Protein AF-A0A3D5YHX8-F1 (afdb_monomer_lite)

Sequence (122 aa):
MLRTLPPIIKIYEALGAIADQRIELTQGLFVEAKVYSSSREKYYTVTYDQGNNAIMLNDNGSYWKGYLGYPGIAVLLLTGMLPLQKGYSEILKDIPRKEINTKNNNDFEKTQQQIDTMIIEK

Secondary structure (DSSP, 8-state):
-PPBPPPHHHHHHHHHHHHTT-EEEEESSSEEEEEE-TTSS-EEEEEEETTTTEEEE--HIIIIISB--HHHHHHHHHTTSS---HHHHHHTTT--HHHHHHHTTT-HHHHHHHHHHHHH--

pLDDT: mean 94.35, std 5.82, range [54.38, 98.62]

Structure (mmCIF, N/CA/C/O backbone):
data_AF-A0A3D5YHX8-F1
#
_entry.id   AF-A0A3D5YHX8-F1
#
loop_
_atom_site.group_PDB
_atom_site.id
_atom_site.type_symbol
_atom_site.label_atom_id
_atom_site.label_alt_id
_atom_site.label_comp_id
_atom_site.label_asym_id
_atom_site.label_entity_id
_atom_site.label_seq_id
_atom_site.pdbx_PDB_i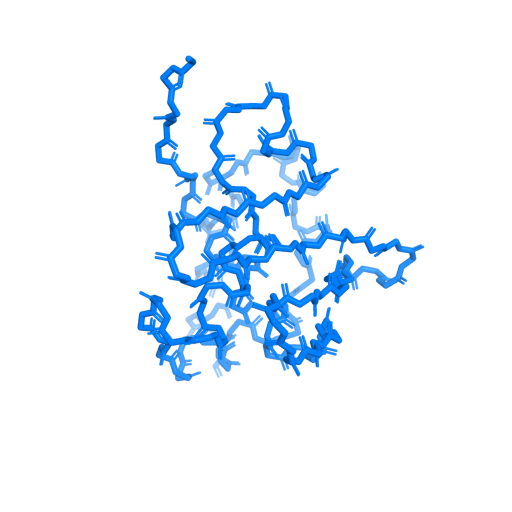ns_code
_atom_site.Cartn_x
_atom_site.Cartn_y
_atom_site.Cartn_z
_atom_site.occupancy
_atom_site.B_iso_or_equiv
_atom_site.auth_seq_id
_atom_site.auth_comp_id
_atom_site.auth_asym_id
_atom_site.auth_atom_id
_atom_site.pdbx_PDB_model_num
ATOM 1 N N . MET A 1 1 ? 21.509 -0.443 2.845 1.00 54.38 1 MET A N 1
ATOM 2 C CA . MET A 1 1 ? 20.429 -0.158 3.815 1.00 54.38 1 MET A CA 1
ATOM 3 C C . MET A 1 1 ? 19.655 -1.449 4.020 1.00 54.38 1 MET A C 1
ATOM 5 O O . MET A 1 1 ? 19.146 -1.977 3.039 1.00 54.38 1 MET A O 1
ATOM 9 N N . LEU A 1 2 ? 19.647 -2.010 5.231 1.00 57.34 2 LEU A N 1
ATOM 10 C CA . LEU A 1 2 ? 18.850 -3.205 5.528 1.00 57.34 2 LEU A CA 1
ATOM 11 C C . LEU A 1 2 ? 17.377 -2.796 5.529 1.00 57.34 2 LEU A C 1
ATOM 13 O O . LEU A 1 2 ? 16.995 -1.901 6.281 1.00 57.34 2 LEU A O 1
ATOM 17 N N . ARG A 1 3 ? 16.577 -3.395 4.645 1.00 80.38 3 ARG A N 1
ATOM 18 C CA . ARG A 1 3 ? 15.129 -3.184 4.634 1.00 80.38 3 ARG A CA 1
ATOM 19 C C . ARG A 1 3 ? 14.464 -4.154 5.600 1.00 80.38 3 ARG A C 1
ATOM 21 O O . ARG A 1 3 ? 14.864 -5.314 5.669 1.00 80.38 3 ARG A O 1
ATOM 28 N N . THR A 1 4 ? 13.461 -3.684 6.330 1.00 92.38 4 THR A N 1
ATOM 29 C CA . THR A 1 4 ? 12.648 -4.523 7.216 1.00 92.38 4 THR A CA 1
ATOM 30 C C . THR A 1 4 ? 11.374 -4.974 6.512 1.00 92.38 4 THR A C 1
ATOM 32 O O . THR A 1 4 ? 10.961 -4.403 5.495 1.00 92.38 4 THR A O 1
ATOM 35 N N . LEU A 1 5 ? 10.742 -6.020 7.048 1.00 92.81 5 LEU A N 1
ATOM 36 C CA . LEU A 1 5 ? 9.418 -6.414 6.588 1.00 92.81 5 LEU A CA 1
ATOM 37 C C . LEU A 1 5 ? 8.409 -5.298 6.895 1.00 92.81 5 LEU A C 1
ATOM 39 O O . LEU A 1 5 ? 8.463 -4.699 7.975 1.00 92.81 5 LEU A O 1
ATOM 43 N N . PRO A 1 6 ? 7.490 -5.003 5.961 1.00 93.62 6 PRO A N 1
ATOM 44 C CA . PRO A 1 6 ? 6.442 -4.038 6.221 1.00 93.62 6 PRO A CA 1
ATOM 45 C C . PRO A 1 6 ? 5.508 -4.546 7.327 1.00 93.62 6 PRO A C 1
ATOM 47 O O . PRO A 1 6 ? 5.214 -5.742 7.382 1.00 93.62 6 PRO A O 1
ATOM 50 N N . PRO A 1 7 ? 4.988 -3.653 8.184 1.00 94.50 7 PRO A N 1
ATOM 51 C CA . PRO A 1 7 ? 3.930 -4.010 9.122 1.00 94.50 7 PRO A CA 1
ATOM 52 C C . PRO A 1 7 ? 2.709 -4.574 8.382 1.00 94.50 7 PRO A C 1
ATOM 54 O O . PRO A 1 7 ? 2.367 -4.076 7.307 1.00 94.50 7 PRO A O 1
ATOM 57 N N . ILE A 1 8 ? 2.006 -5.545 8.977 1.00 94.81 8 ILE A N 1
ATOM 58 C CA . ILE A 1 8 ? 0.817 -6.202 8.385 1.00 94.81 8 ILE A CA 1
ATOM 59 C C . ILE A 1 8 ? -0.211 -5.174 7.900 1.00 94.81 8 ILE A C 1
ATOM 61 O O . ILE A 1 8 ? -0.778 -5.297 6.816 1.00 94.81 8 ILE A O 1
ATOM 65 N N . ILE A 1 9 ? -0.371 -4.084 8.647 1.00 94.94 9 ILE A N 1
ATOM 66 C CA . ILE A 1 9 ? -1.291 -2.994 8.326 1.00 94.94 9 ILE A CA 1
ATOM 67 C C . ILE A 1 9 ? -1.035 -2.376 6.935 1.00 94.94 9 ILE A C 1
ATOM 69 O O . ILE A 1 9 ? -1.960 -1.820 6.345 1.00 94.94 9 ILE A O 1
ATOM 73 N N . LYS A 1 10 ? 0.188 -2.473 6.387 1.00 95.56 10 LYS A N 1
ATOM 74 C CA . LYS A 1 10 ? 0.528 -2.016 5.027 1.00 95.56 10 LYS A CA 1
ATOM 75 C C . LYS A 1 10 ? 0.013 -2.967 3.951 1.00 95.56 10 LYS A C 1
ATOM 77 O O . LYS A 1 10 ? -0.315 -2.512 2.859 1.00 95.56 10 LYS A O 1
ATOM 82 N N . ILE A 1 11 ? -0.113 -4.254 4.265 1.00 96.19 11 ILE A N 1
ATOM 83 C CA . ILE A 1 11 ? -0.787 -5.232 3.405 1.00 96.19 11 ILE A CA 1
ATOM 84 C C . ILE A 1 11 ? -2.280 -4.890 3.342 1.00 96.19 11 ILE A C 1
ATOM 86 O O . ILE A 1 11 ? -2.845 -4.846 2.254 1.00 96.19 11 ILE A O 1
ATOM 90 N N . TYR A 1 12 ? -2.894 -4.530 4.476 1.00 96.06 12 TYR A N 1
ATOM 91 C CA . TYR A 1 12 ? -4.312 -4.145 4.514 1.00 96.06 12 TYR A CA 1
ATOM 92 C C . TYR A 1 12 ? -4.567 -2.873 3.697 1.00 96.06 12 TYR A C 1
ATOM 94 O O . TYR A 1 12 ? -5.551 -2.784 2.970 1.00 96.06 12 TYR A O 1
ATOM 102 N N . GLU A 1 13 ? -3.653 -1.896 3.761 1.00 95.88 13 GLU A N 1
ATOM 103 C CA . GLU A 1 13 ? -3.703 -0.703 2.900 1.00 95.88 13 GLU A CA 1
ATOM 104 C C . GLU A 1 13 ? -3.676 -1.037 1.416 1.00 95.88 13 GLU A C 1
ATOM 106 O O . GLU A 1 13 ? -4.415 -0.425 0.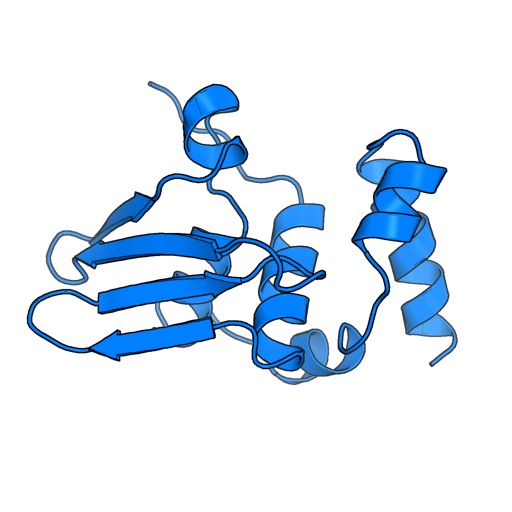647 1.00 95.88 13 GLU A O 1
ATOM 111 N N . ALA A 1 14 ? -2.789 -1.952 1.022 1.00 97.44 14 ALA A N 1
ATOM 112 C CA . ALA A 1 14 ? -2.607 -2.337 -0.366 1.00 97.44 14 ALA A CA 1
ATOM 113 C C . ALA A 1 14 ? -3.848 -3.057 -0.899 1.00 97.44 14 ALA A C 1
ATOM 115 O O . ALA A 1 14 ? -4.364 -2.682 -1.948 1.00 97.44 14 ALA A O 1
ATOM 116 N N . LEU A 1 15 ? -4.361 -4.023 -0.135 1.00 97.62 15 LEU A N 1
ATOM 117 C CA . LEU A 1 15 ? -5.581 -4.758 -0.456 1.00 97.62 15 LEU A CA 1
ATOM 118 C C . LEU A 1 15 ? -6.791 -3.823 -0.562 1.00 97.62 15 LEU A C 1
ATOM 120 O O . LEU A 1 15 ? -7.468 -3.830 -1.584 1.00 97.62 15 LEU A O 1
ATOM 124 N N . GLY A 1 16 ? -6.994 -2.932 0.415 1.00 96.81 16 GLY A N 1
ATOM 125 C CA . GLY A 1 16 ? -8.048 -1.919 0.327 1.00 96.81 16 GLY A CA 1
ATOM 126 C C . GLY A 1 16 ? -7.862 -0.979 -0.870 1.00 96.81 16 GLY A C 1
ATOM 127 O O . GLY A 1 16 ? -8.823 -0.635 -1.540 1.00 96.81 16 GLY A O 1
ATOM 128 N N . ALA A 1 17 ? -6.628 -0.592 -1.220 1.00 97.44 17 ALA A N 1
ATOM 129 C CA . ALA A 1 17 ? -6.384 0.253 -2.397 1.00 97.44 17 ALA A CA 1
ATOM 130 C C . ALA A 1 17 ? -6.753 -0.423 -3.717 1.00 97.44 17 ALA A C 1
ATOM 132 O O . ALA A 1 17 ? -7.246 0.249 -4.624 1.00 97.44 17 ALA A O 1
ATOM 133 N N . ILE A 1 18 ? -6.533 -1.733 -3.808 1.00 98.19 18 ILE A N 1
ATOM 134 C CA . ILE A 1 18 ? -6.961 -2.545 -4.944 1.00 98.19 18 ILE A CA 1
ATOM 135 C C . ILE A 1 18 ? -8.493 -2.613 -4.983 1.00 98.19 18 ILE A C 1
ATOM 137 O O . ILE A 1 18 ? -9.085 -2.263 -6.003 1.00 98.19 18 ILE A O 1
ATOM 141 N N . ALA A 1 19 ? -9.132 -2.976 -3.868 1.00 97.19 19 ALA A N 1
ATOM 142 C CA . ALA A 1 19 ? -10.584 -3.133 -3.774 1.00 97.19 19 ALA A CA 1
ATOM 143 C C . ALA A 1 19 ? -11.359 -1.833 -4.056 1.00 97.19 19 ALA A C 1
ATOM 145 O O . ALA A 1 19 ? -12.390 -1.841 -4.732 1.00 97.19 19 ALA A O 1
ATOM 146 N N . ASP A 1 20 ? -10.825 -0.705 -3.584 1.00 97.06 20 ASP A N 1
ATOM 147 C CA . ASP A 1 20 ? -11.386 0.633 -3.782 1.00 97.06 20 ASP A CA 1
ATOM 148 C C . ASP A 1 20 ? -11.079 1.204 -5.181 1.00 97.06 20 ASP A C 1
ATOM 150 O O . ASP A 1 20 ? -11.448 2.345 -5.473 1.00 97.06 20 ASP A O 1
ATOM 154 N N . GLN A 1 21 ? -10.355 0.475 -6.041 1.00 97.19 21 GLN A N 1
ATOM 155 C CA . GLN A 1 21 ? -9.911 0.946 -7.361 1.00 97.19 21 GLN A CA 1
ATOM 156 C C . GLN A 1 21 ? -9.157 2.287 -7.268 1.00 97.19 21 GLN A C 1
ATOM 158 O O . GLN A 1 21 ? -9.466 3.272 -7.943 1.00 97.19 21 GLN A O 1
ATOM 163 N N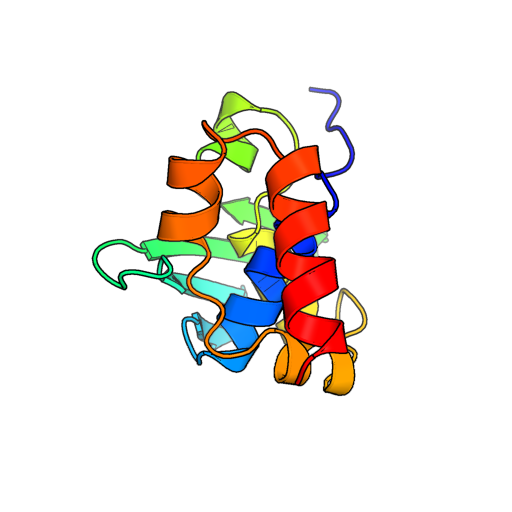 . ARG A 1 22 ? -8.177 2.352 -6.360 1.00 97.81 22 ARG A N 1
ATOM 164 C CA . ARG A 1 22 ? -7.326 3.531 -6.115 1.00 97.81 22 ARG A CA 1
ATOM 165 C C . ARG A 1 22 ? -5.979 3.444 -6.832 1.00 97.81 22 ARG A C 1
ATOM 167 O O . ARG A 1 22 ? -5.014 4.065 -6.389 1.00 97.81 22 ARG A O 1
ATOM 174 N N . ILE A 1 23 ? -5.882 2.656 -7.899 1.00 98.44 23 ILE A N 1
ATOM 175 C CA . ILE A 1 23 ? -4.621 2.396 -8.595 1.00 98.44 23 ILE A CA 1
ATOM 176 C C . ILE A 1 23 ? -4.830 2.581 -10.093 1.00 98.44 23 ILE A C 1
ATOM 178 O O . ILE A 1 23 ? -5.610 1.861 -10.709 1.00 98.44 23 ILE A O 1
ATOM 182 N N . GLU A 1 24 ? -4.102 3.531 -10.667 1.00 98.31 24 GLU A N 1
ATOM 183 C CA . GLU A 1 24 ? -3.915 3.650 -12.112 1.00 98.31 24 GLU A CA 1
ATOM 184 C C . GLU A 1 24 ? -2.584 2.991 -12.452 1.00 98.31 24 GLU A C 1
ATOM 186 O O . GLU A 1 24 ? -1.560 3.375 -11.889 1.00 98.31 24 GLU A O 1
ATOM 191 N N . LEU A 1 25 ? -2.589 1.997 -13.337 1.00 97.69 25 LEU A N 1
ATOM 192 C CA . LEU A 1 25 ? -1.403 1.223 -13.692 1.00 97.69 25 LEU A CA 1
ATOM 193 C C . LEU A 1 25 ? -1.277 1.131 -15.212 1.00 97.69 25 LEU A C 1
ATOM 195 O O . LEU A 1 25 ? -2.240 0.795 -15.898 1.00 97.69 25 LEU A O 1
ATOM 199 N N . THR A 1 26 ? -0.069 1.372 -15.710 1.00 97.56 26 THR A N 1
ATOM 200 C CA . THR A 1 26 ? 0.316 1.222 -17.112 1.00 97.56 26 THR A CA 1
ATOM 201 C C . THR A 1 26 ? 1.448 0.205 -17.202 1.00 97.56 26 THR A C 1
ATOM 203 O O . THR A 1 26 ? 2.408 0.264 -16.433 1.00 97.56 26 THR A O 1
ATOM 206 N N . GLN A 1 27 ? 1.345 -0.737 -18.139 1.00 93.81 27 GLN A N 1
ATOM 207 C CA . GLN A 1 27 ? 2.404 -1.710 -18.413 1.00 93.81 27 GLN A CA 1
ATOM 208 C C . GLN A 1 27 ? 3.136 -1.334 -19.703 1.00 93.81 27 GLN A C 1
ATOM 210 O O . GLN A 1 27 ? 2.514 -1.184 -20.754 1.00 93.81 27 GLN A O 1
ATOM 215 N N . GLY A 1 28 ? 4.455 -1.188 -19.611 1.00 93.25 28 GLY A N 1
ATOM 216 C CA . GLY A 1 28 ? 5.357 -0.983 -20.741 1.00 93.25 28 GLY A CA 1
ATOM 217 C C . GLY A 1 28 ? 6.665 -1.737 -20.516 1.00 93.25 28 GLY A C 1
ATOM 218 O O . GLY A 1 28 ? 6.654 -2.859 -20.019 1.00 93.25 28 GLY A O 1
ATOM 219 N N . LEU A 1 29 ? 7.801 -1.107 -20.838 1.00 93.25 29 LEU A N 1
ATOM 220 C CA . LEU A 1 29 ? 9.120 -1.643 -20.465 1.00 93.25 29 LEU A CA 1
ATOM 221 C C . LEU A 1 29 ? 9.262 -1.780 -18.939 1.00 93.25 29 LEU A C 1
ATOM 223 O O . LEU A 1 29 ? 9.866 -2.726 -18.444 1.00 93.25 29 LEU A O 1
ATOM 227 N N . PHE A 1 30 ? 8.659 -0.840 -18.213 1.00 96.69 30 PHE A N 1
ATOM 228 C CA . PHE A 1 30 ? 8.465 -0.889 -16.773 1.00 96.69 30 PHE A CA 1
ATOM 229 C C . PHE A 1 30 ? 6.968 -0.841 -16.475 1.00 96.69 30 PHE A C 1
ATOM 231 O O . PHE A 1 30 ? 6.179 -0.317 -17.268 1.00 96.69 30 PHE A O 1
ATOM 238 N N . VAL A 1 31 ? 6.573 -1.361 -15.318 1.00 98.12 31 VAL A N 1
ATOM 239 C CA . VAL A 1 31 ? 5.243 -1.100 -14.769 1.00 98.12 31 VAL A CA 1
ATOM 240 C C . VAL A 1 31 ? 5.283 0.257 -14.089 1.00 98.12 31 VAL A C 1
ATOM 242 O O . VAL A 1 31 ? 6.089 0.470 -13.186 1.00 98.12 31 VAL A O 1
ATOM 245 N N . GLU A 1 32 ? 4.400 1.160 -14.487 1.00 98.44 32 GLU A N 1
ATOM 246 C CA . GLU A 1 32 ? 4.249 2.473 -13.871 1.00 98.44 32 GLU A CA 1
ATOM 247 C C . GLU A 1 32 ? 2.869 2.577 -13.240 1.00 98.44 32 GLU A C 1
ATOM 249 O O . GLU A 1 32 ? 1.872 2.180 -13.842 1.00 98.44 32 GLU A O 1
ATOM 254 N N . ALA A 1 33 ? 2.789 3.105 -12.023 1.00 98.62 33 ALA A N 1
ATOM 255 C CA . ALA A 1 33 ? 1.516 3.257 -11.342 1.00 98.62 33 ALA A CA 1
ATOM 256 C C . ALA A 1 33 ? 1.417 4.547 -10.533 1.00 98.62 33 ALA A C 1
ATOM 258 O O . ALA A 1 33 ? 2.385 5.004 -9.915 1.00 98.62 33 ALA A O 1
ATOM 259 N N . LYS A 1 34 ? 0.198 5.086 -10.477 1.00 98.62 34 LYS A N 1
ATOM 260 C CA . LYS A 1 34 ? -0.235 6.046 -9.463 1.00 98.62 34 LYS A CA 1
ATOM 261 C C . LYS A 1 34 ? -1.136 5.329 -8.472 1.00 98.62 34 LYS A C 1
ATOM 263 O O . LYS A 1 34 ? -2.186 4.806 -8.836 1.00 98.62 34 LYS A O 1
ATOM 268 N N . VAL A 1 35 ? -0.739 5.336 -7.205 1.00 98.44 35 VAL A N 1
ATOM 269 C CA . VAL A 1 35 ? -1.527 4.762 -6.111 1.00 98.44 35 VAL A CA 1
ATOM 270 C C . VAL A 1 35 ? -2.075 5.893 -5.253 1.00 98.44 35 VAL A C 1
ATOM 272 O O . VAL A 1 35 ? -1.321 6.587 -4.570 1.00 98.44 35 VAL A O 1
ATOM 275 N N . TYR A 1 36 ? -3.388 6.087 -5.283 1.00 97.69 36 TYR A N 1
ATOM 276 C CA . TYR A 1 36 ? -4.074 7.163 -4.577 1.00 97.69 36 TYR A CA 1
ATOM 277 C C . TYR A 1 36 ? -4.263 6.832 -3.097 1.00 97.69 36 TYR A C 1
ATOM 279 O O . TYR A 1 36 ? -4.572 5.696 -2.731 1.00 97.69 36 TYR A O 1
ATOM 287 N N . SER A 1 37 ? -4.132 7.836 -2.226 1.00 94.00 37 SER A N 1
ATOM 288 C CA . SER A 1 37 ? -4.490 7.705 -0.810 1.00 94.00 37 SER A CA 1
ATOM 289 C C . SER A 1 37 ? -5.977 7.396 -0.634 1.00 94.00 37 SER A C 1
ATOM 291 O O . SER A 1 37 ? -6.772 7.619 -1.541 1.00 94.00 37 SER A O 1
ATOM 293 N N . SER A 1 38 ? -6.385 6.952 0.557 1.00 91.19 38 SER A N 1
ATOM 294 C CA . SER A 1 38 ? -7.803 6.699 0.858 1.00 91.19 38 SER A CA 1
ATOM 295 C C . SER A 1 38 ? -8.705 7.913 0.595 1.00 91.19 38 SER A C 1
ATOM 297 O O . SER A 1 38 ? -9.790 7.746 0.059 1.00 91.19 38 SER A O 1
ATOM 299 N N . SER A 1 39 ? -8.237 9.137 0.878 1.00 90.12 39 SER A N 1
ATOM 300 C CA . SER A 1 39 ? -8.970 10.376 0.557 1.00 90.12 39 SER A CA 1
ATOM 301 C C . SER A 1 39 ? -8.912 10.792 -0.918 1.00 90.12 39 SER A C 1
ATOM 303 O O . SER A 1 39 ? -9.539 11.775 -1.285 1.00 90.12 39 SER A O 1
ATOM 305 N N . ARG A 1 40 ? -8.125 10.106 -1.757 1.00 93.06 40 ARG A N 1
ATOM 306 C CA . ARG A 1 40 ? -7.836 10.452 -3.165 1.00 93.06 40 ARG A CA 1
ATOM 307 C C . ARG A 1 40 ? -7.232 11.850 -3.411 1.00 93.06 40 ARG A C 1
ATOM 309 O O . ARG A 1 40 ? -6.971 12.196 -4.553 1.00 93.06 40 ARG A O 1
ATOM 316 N N . GLU A 1 41 ? -6.921 12.614 -2.363 1.00 93.31 41 GLU A N 1
ATOM 317 C CA . GLU A 1 41 ? -6.313 13.957 -2.452 1.00 93.31 41 GLU A CA 1
ATOM 318 C C . GLU A 1 41 ? -4.845 13.940 -2.907 1.00 93.31 41 GLU A C 1
ATOM 320 O O . GLU A 1 41 ? -4.323 14.943 -3.383 1.00 93.31 41 GLU A O 1
ATOM 325 N N . LYS A 1 42 ? -4.153 12.810 -2.729 1.00 94.88 42 LYS A N 1
ATOM 326 C CA . LYS A 1 42 ? -2.760 12.619 -3.143 1.00 94.88 42 LYS A CA 1
ATOM 327 C C . LYS A 1 42 ? -2.563 11.236 -3.739 1.00 94.88 42 LYS A C 1
ATOM 329 O O . LYS A 1 42 ? -3.305 10.304 -3.424 1.00 94.88 42 LYS A O 1
ATOM 334 N N . TYR A 1 43 ? -1.509 11.091 -4.528 1.00 97.62 43 TYR A N 1
ATOM 335 C CA . TYR A 1 43 ? -1.058 9.809 -5.046 1.00 97.62 43 TYR A CA 1
ATOM 336 C C . TYR A 1 43 ? 0.445 9.638 -4.850 1.00 97.62 43 TYR A C 1
ATOM 338 O O . TYR A 1 43 ? 1.190 10.603 -4.677 1.00 97.62 43 TYR A O 1
ATOM 346 N N . TYR A 1 44 ? 0.867 8.383 -4.875 1.00 97.88 44 TYR A N 1
ATOM 347 C CA . TYR A 1 44 ? 2.258 7.963 -4.866 1.00 97.88 44 TYR A CA 1
ATOM 348 C C . TYR A 1 44 ? 2.602 7.395 -6.235 1.00 97.88 44 TYR A C 1
ATOM 350 O O . TYR A 1 44 ? 1.772 6.714 -6.837 1.00 97.88 44 TYR A O 1
ATOM 358 N N . THR A 1 45 ? 3.805 7.674 -6.721 1.00 98.31 45 THR A N 1
ATOM 359 C CA . THR A 1 45 ? 4.306 7.078 -7.958 1.00 98.31 45 THR A CA 1
ATOM 360 C C . THR A 1 45 ? 5.073 5.812 -7.629 1.00 98.31 45 THR A C 1
ATOM 362 O O . THR A 1 45 ? 5.818 5.762 -6.646 1.00 98.31 45 THR A O 1
ATOM 365 N N . VAL A 1 46 ? 4.867 4.782 -8.441 1.00 98.50 46 VAL A N 1
ATOM 366 C CA . VAL A 1 46 ? 5.575 3.509 -8.350 1.00 98.50 46 VAL A CA 1
ATOM 367 C C . VAL A 1 46 ? 6.062 3.132 -9.741 1.00 98.50 46 VAL A C 1
ATOM 369 O O . VAL A 1 46 ? 5.288 3.170 -10.693 1.00 98.50 46 VAL A O 1
ATOM 372 N N . THR A 1 47 ? 7.323 2.733 -9.837 1.00 98.38 47 THR A N 1
ATOM 373 C CA . THR A 1 47 ? 7.907 2.119 -11.029 1.00 98.38 47 THR A CA 1
ATOM 374 C C . THR A 1 47 ? 8.442 0.751 -10.635 1.00 98.38 47 THR A C 1
ATOM 376 O O . THR A 1 47 ? 9.170 0.641 -9.647 1.00 98.38 47 THR A O 1
ATOM 379 N N . TYR A 1 48 ? 8.080 -0.291 -11.376 1.00 98.25 48 TYR A N 1
ATOM 380 C CA . TYR A 1 48 ? 8.555 -1.650 -11.150 1.00 98.25 48 TYR A CA 1
ATOM 381 C C . TYR A 1 48 ? 9.178 -2.226 -12.423 1.00 98.25 48 TYR A C 1
ATOM 383 O O . TYR A 1 48 ? 8.515 -2.407 -13.444 1.00 98.25 48 TYR A O 1
ATOM 391 N N . ASP A 1 49 ? 10.475 -2.503 -12.335 1.00 97.56 49 ASP A N 1
ATOM 392 C CA . ASP A 1 49 ? 11.247 -3.249 -13.317 1.00 97.56 49 ASP A CA 1
ATOM 393 C C . ASP A 1 49 ? 11.169 -4.739 -12.982 1.00 97.56 49 ASP A C 1
ATOM 395 O O . ASP A 1 49 ? 11.836 -5.231 -12.067 1.00 97.56 49 ASP A O 1
ATOM 399 N N . GLN A 1 50 ? 10.326 -5.452 -13.728 1.00 94.62 50 GLN A N 1
ATOM 400 C CA . GLN A 1 50 ? 10.121 -6.889 -13.559 1.00 94.62 50 GLN A CA 1
ATOM 401 C C . GLN A 1 50 ? 11.369 -7.702 -13.927 1.00 94.62 50 GLN A C 1
ATOM 403 O O . GLN A 1 50 ? 11.617 -8.733 -13.308 1.00 94.62 50 GLN A O 1
ATOM 408 N N . GLY A 1 51 ? 12.167 -7.240 -14.897 1.00 94.06 51 GLY A N 1
ATOM 409 C CA . GLY A 1 51 ? 13.354 -7.953 -15.371 1.00 94.06 51 GLY A CA 1
ATOM 410 C C . GLY A 1 51 ? 14.482 -7.953 -14.344 1.00 94.06 51 GLY A C 1
ATOM 411 O O . GLY A 1 51 ? 15.137 -8.972 -14.142 1.00 94.06 51 GLY A O 1
ATOM 412 N N . ASN A 1 52 ? 14.663 -6.830 -13.648 1.00 96.12 52 ASN A N 1
ATOM 413 C CA . ASN A 1 52 ? 15.667 -6.688 -12.589 1.00 96.12 52 ASN A CA 1
ATOM 414 C C . ASN A 1 52 ? 15.100 -6.883 -11.174 1.00 96.12 52 ASN A C 1
ATOM 416 O O . ASN A 1 52 ? 15.831 -6.758 -10.191 1.00 96.12 52 ASN A O 1
ATOM 420 N N . ASN A 1 53 ? 13.799 -7.167 -11.058 1.00 93.50 53 ASN A N 1
ATOM 421 C CA . ASN A 1 53 ? 13.062 -7.222 -9.798 1.00 93.50 53 ASN A CA 1
ATOM 422 C C . ASN A 1 53 ? 13.316 -5.989 -8.900 1.00 93.50 53 ASN A C 1
ATOM 424 O O . ASN A 1 53 ? 13.544 -6.103 -7.692 1.00 93.50 53 ASN A O 1
ATOM 428 N N . ALA A 1 54 ? 13.302 -4.798 -9.504 1.00 95.56 54 ALA A N 1
ATOM 429 C CA . ALA A 1 54 ? 13.619 -3.535 -8.845 1.00 95.56 54 ALA A CA 1
ATOM 430 C C . ALA A 1 54 ? 12.385 -2.630 -8.789 1.00 95.56 54 ALA A C 1
ATOM 432 O O . ALA A 1 54 ? 11.756 -2.358 -9.807 1.00 95.56 54 ALA A O 1
ATOM 433 N N . ILE A 1 55 ? 12.038 -2.154 -7.589 1.00 96.31 55 ILE A N 1
ATOM 434 C CA .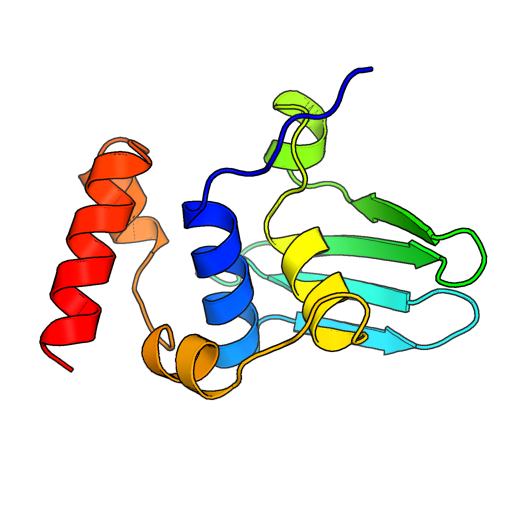 ILE A 1 55 ? 10.874 -1.288 -7.364 1.00 96.31 55 ILE A CA 1
ATOM 435 C C . ILE A 1 55 ? 11.285 0.055 -6.757 1.00 96.31 55 ILE A C 1
ATOM 437 O O . ILE A 1 55 ? 12.030 0.119 -5.7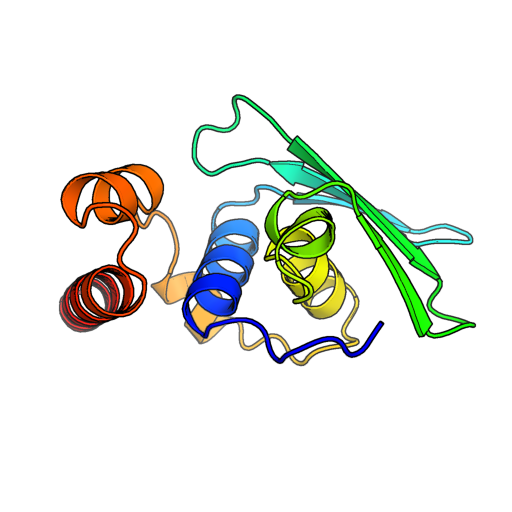74 1.00 96.31 55 ILE A O 1
ATOM 441 N N . MET A 1 56 ? 10.757 1.132 -7.331 1.00 96.06 56 MET A N 1
ATOM 442 C CA . MET A 1 56 ? 11.003 2.514 -6.937 1.00 96.06 56 MET A CA 1
ATOM 443 C C . MET A 1 56 ? 9.675 3.189 -6.623 1.00 96.06 56 MET A C 1
ATOM 445 O O . MET A 1 56 ? 8.703 3.024 -7.353 1.00 96.06 56 MET A O 1
ATOM 449 N N . LEU A 1 57 ? 9.623 3.936 -5.522 1.00 96.12 57 LEU A N 1
ATOM 450 C CA . LEU A 1 57 ? 8.411 4.604 -5.065 1.00 96.12 57 LEU A CA 1
ATOM 451 C C . LEU A 1 57 ? 8.723 5.749 -4.107 1.00 96.12 57 LEU A C 1
ATOM 453 O O . LEU A 1 57 ? 9.750 5.739 -3.428 1.00 96.12 57 LEU A O 1
ATOM 457 N N . ASN A 1 58 ? 7.818 6.723 -4.047 1.00 95.62 58 ASN A N 1
ATOM 458 C CA . ASN A 1 58 ? 8.007 7.974 -3.309 1.00 95.62 58 ASN A CA 1
ATOM 459 C C . ASN A 1 58 ? 7.202 8.066 -1.998 1.00 95.62 58 ASN A C 1
ATOM 461 O O . ASN A 1 58 ? 6.997 9.159 -1.470 1.00 95.62 58 ASN A O 1
ATOM 465 N N . ASP A 1 59 ? 6.715 6.943 -1.465 1.00 95.12 59 ASP A N 1
ATOM 466 C CA . ASP A 1 59 ? 5.959 6.958 -0.216 1.00 95.12 59 ASP A CA 1
ATOM 467 C C . ASP A 1 59 ? 6.863 7.082 1.022 1.00 95.12 59 ASP A C 1
ATOM 469 O O . ASP A 1 59 ? 7.993 6.589 1.065 1.00 95.12 59 ASP A O 1
ATOM 473 N N . ASN A 1 60 ? 6.332 7.705 2.076 1.00 91.88 60 ASN A N 1
ATOM 474 C CA . ASN A 1 60 ? 7.086 7.964 3.304 1.00 91.88 60 ASN A CA 1
ATOM 475 C C . ASN A 1 60 ? 7.548 6.689 4.026 1.00 91.88 60 ASN A C 1
ATOM 477 O O . ASN A 1 60 ? 8.556 6.733 4.728 1.00 91.88 60 ASN A O 1
ATOM 481 N N . GLY A 1 61 ? 6.817 5.575 3.904 1.00 89.06 61 GLY A N 1
ATOM 482 C CA . GLY A 1 61 ? 7.208 4.300 4.505 1.00 89.06 61 GLY A CA 1
ATOM 483 C C . GLY A 1 61 ? 8.479 3.765 3.855 1.00 89.06 61 GLY A C 1
ATOM 484 O O . GLY A 1 61 ? 9.464 3.512 4.549 1.00 89.06 61 GLY A O 1
ATOM 485 N N . SER A 1 62 ? 8.491 3.711 2.524 1.00 91.50 62 SER A N 1
ATOM 486 C CA . SER A 1 62 ? 9.658 3.270 1.753 1.00 91.50 62 SER A CA 1
ATOM 487 C C . SER A 1 62 ? 10.858 4.189 1.910 1.00 91.50 62 SER A C 1
ATOM 489 O O . SER A 1 62 ? 11.975 3.700 2.070 1.00 91.50 62 SER A O 1
ATOM 491 N N . TYR A 1 63 ? 10.635 5.503 1.896 1.00 90.81 63 TYR A N 1
ATOM 492 C CA . TYR A 1 63 ? 11.725 6.471 1.947 1.00 90.81 63 TYR A CA 1
ATOM 493 C C . TYR A 1 63 ? 12.307 6.638 3.362 1.00 90.81 63 TYR A C 1
ATOM 495 O O . TYR A 1 63 ? 13.518 6.558 3.543 1.00 90.81 63 TYR A O 1
ATOM 503 N N . TRP A 1 64 ? 11.461 6.839 4.382 1.00 91.31 64 TRP A N 1
ATOM 504 C CA . TRP A 1 64 ? 11.919 7.198 5.735 1.00 91.31 64 TRP A CA 1
ATOM 505 C C . TRP A 1 64 ? 11.956 6.034 6.725 1.00 91.31 64 TRP A C 1
ATOM 507 O O . TRP A 1 64 ? 12.686 6.110 7.711 1.00 91.31 64 TRP A O 1
ATOM 517 N N . LYS A 1 65 ? 11.141 4.988 6.531 1.00 91.12 65 LYS A N 1
ATOM 518 C CA . LYS A 1 65 ? 11.000 3.895 7.513 1.00 91.12 65 LYS A CA 1
ATOM 519 C C . LYS A 1 65 ? 11.750 2.621 7.133 1.00 91.12 65 LYS A C 1
ATOM 521 O O . LYS A 1 65 ? 11.911 1.756 7.986 1.00 91.12 65 LYS A O 1
ATOM 526 N N . GLY A 1 66 ? 12.226 2.505 5.893 1.00 89.69 66 GLY A N 1
ATOM 527 C CA . GLY A 1 66 ? 13.052 1.377 5.456 1.00 89.69 66 GLY A CA 1
ATOM 528 C C . GLY A 1 66 ? 12.287 0.068 5.220 1.00 89.69 66 GLY A C 1
ATOM 529 O O . GLY A 1 66 ? 12.922 -0.973 5.080 1.00 89.69 66 GLY A O 1
ATOM 530 N N . TYR A 1 67 ? 10.955 0.101 5.132 1.00 93.94 67 TYR A N 1
ATOM 531 C CA . TYR A 1 67 ? 10.123 -1.031 4.700 1.00 93.94 67 TYR A CA 1
ATOM 532 C C . TYR A 1 67 ? 9.342 -0.671 3.434 1.00 93.94 67 TYR A C 1
ATOM 534 O O . TYR A 1 67 ? 9.101 0.502 3.172 1.00 93.94 67 TYR A O 1
ATOM 542 N N . LEU A 1 68 ? 8.891 -1.659 2.658 1.00 95.19 68 LEU A N 1
ATOM 543 C CA . LEU A 1 68 ? 8.087 -1.399 1.459 1.00 95.19 68 LEU A CA 1
ATOM 544 C C . LEU A 1 68 ? 6.690 -0.866 1.824 1.00 95.19 68 LEU A C 1
ATOM 546 O O . LEU A 1 68 ? 5.908 -1.542 2.488 1.00 95.19 68 LEU A O 1
ATOM 550 N N . GLY A 1 69 ? 6.365 0.351 1.400 1.00 96.12 69 GLY A N 1
ATOM 551 C CA . GLY A 1 69 ? 5.051 0.947 1.619 1.00 96.12 69 GLY A CA 1
ATOM 552 C C . GLY A 1 69 ? 3.928 0.249 0.850 1.00 96.12 69 GLY A C 1
ATOM 553 O O . GLY A 1 69 ? 4.155 -0.470 -0.125 1.00 96.12 69 GLY A O 1
ATOM 554 N N . TYR A 1 70 ? 2.684 0.523 1.256 1.00 96.88 70 TYR A N 1
ATOM 555 C CA . TYR A 1 70 ? 1.499 -0.039 0.604 1.00 96.88 70 TYR A CA 1
ATOM 556 C C . TYR A 1 70 ? 1.404 0.226 -0.910 1.00 96.88 70 TYR A C 1
ATOM 558 O O . TYR A 1 70 ? 0.892 -0.658 -1.594 1.00 96.88 70 TYR A O 1
ATOM 566 N N . PRO A 1 71 ? 1.904 1.354 -1.476 1.00 98.19 71 PRO A N 1
ATOM 567 C CA . PRO A 1 71 ? 1.850 1.556 -2.920 1.00 98.19 71 PRO A CA 1
ATOM 568 C C . PRO A 1 71 ? 2.649 0.498 -3.674 1.00 98.19 71 PRO A C 1
ATOM 570 O O . PRO A 1 71 ? 2.157 -0.075 -4.641 1.00 98.19 71 PRO A O 1
ATOM 573 N N . GLY A 1 72 ? 3.851 0.183 -3.186 1.00 97.88 72 GLY A N 1
ATOM 574 C CA . GLY A 1 72 ? 4.690 -0.856 -3.773 1.00 97.88 72 GLY A CA 1
ATOM 575 C C . GLY A 1 72 ? 4.071 -2.239 -3.621 1.00 97.88 72 GLY A C 1
ATOM 576 O O . GLY A 1 72 ? 3.987 -2.975 -4.596 1.00 97.88 72 GLY A O 1
ATOM 577 N N . ILE A 1 73 ? 3.568 -2.568 -2.425 1.00 97.94 73 ILE A N 1
ATOM 578 C CA . ILE A 1 73 ? 2.885 -3.849 -2.177 1.00 97.94 73 ILE A CA 1
ATOM 579 C C . ILE A 1 73 ? 1.697 -4.020 -3.135 1.00 97.94 73 ILE A C 1
ATOM 581 O O . ILE A 1 73 ? 1.540 -5.084 -3.726 1.00 97.94 73 ILE A O 1
ATOM 585 N N . ALA A 1 74 ? 0.891 -2.974 -3.334 1.00 98.25 74 ALA A N 1
ATOM 586 C CA . ALA A 1 74 ? -0.273 -3.030 -4.211 1.00 98.25 74 ALA A CA 1
ATOM 587 C C . ALA A 1 74 ? 0.105 -3.283 -5.679 1.00 98.25 74 ALA A C 1
ATOM 589 O O . ALA A 1 74 ? -0.522 -4.106 -6.342 1.00 98.25 74 ALA A O 1
ATOM 590 N N . VAL A 1 75 ? 1.167 -2.639 -6.173 1.00 98.31 75 VAL A N 1
ATOM 591 C CA . VAL A 1 75 ? 1.681 -2.880 -7.531 1.00 98.31 75 VAL A CA 1
ATOM 592 C C . VAL A 1 75 ? 2.234 -4.298 -7.675 1.00 98.31 75 VAL A C 1
ATOM 594 O O . VAL A 1 75 ? 1.954 -4.961 -8.671 1.00 98.31 75 VAL A O 1
ATOM 597 N N . LEU A 1 76 ? 2.961 -4.809 -6.679 1.00 97.81 76 LEU A N 1
ATOM 598 C CA . LEU A 1 76 ? 3.467 -6.186 -6.711 1.00 97.81 76 LEU A CA 1
ATOM 599 C C . LEU A 1 76 ? 2.334 -7.228 -6.702 1.00 97.81 76 LEU A C 1
ATOM 601 O O . LEU A 1 76 ? 2.443 -8.247 -7.378 1.00 97.81 76 LEU A O 1
ATOM 605 N N . LEU A 1 77 ? 1.233 -6.964 -5.991 1.00 98.00 77 LEU A N 1
ATOM 606 C CA . LEU A 1 77 ? 0.028 -7.803 -6.023 1.00 98.00 77 LEU A CA 1
ATOM 607 C C . LEU A 1 77 ? -0.656 -7.772 -7.399 1.00 98.00 77 LEU A C 1
ATOM 609 O O . LEU A 1 77 ? -1.008 -8.819 -7.935 1.00 98.00 77 LEU A O 1
ATOM 613 N N . LEU A 1 78 ? -0.826 -6.586 -7.995 1.00 97.25 78 LEU A N 1
ATOM 614 C CA . LEU A 1 78 ? -1.491 -6.433 -9.298 1.00 97.25 78 LEU A CA 1
ATOM 615 C C . LEU A 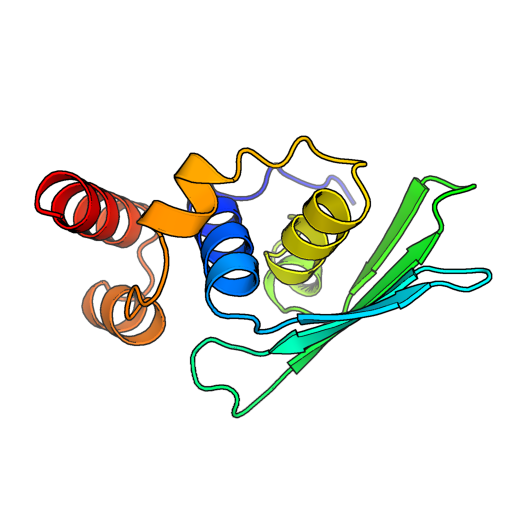1 78 ? -0.668 -6.962 -10.478 1.00 97.25 78 LEU A C 1
ATOM 617 O O . LEU A 1 78 ? -1.235 -7.364 -11.489 1.00 97.25 78 LEU A O 1
ATOM 621 N N . THR A 1 79 ? 0.658 -6.973 -10.356 1.00 96.38 79 THR A N 1
ATOM 622 C CA . THR A 1 79 ? 1.569 -7.533 -11.369 1.00 96.38 79 THR A CA 1
ATOM 623 C C . THR A 1 79 ? 1.766 -9.042 -11.228 1.00 96.38 79 THR A C 1
ATOM 625 O O . THR A 1 79 ? 2.438 -9.647 -12.060 1.00 96.38 79 THR A O 1
ATOM 628 N N . GLY A 1 80 ? 1.187 -9.661 -10.192 1.00 95.56 80 GLY A N 1
ATOM 629 C CA . GLY A 1 80 ? 1.302 -11.094 -9.923 1.00 95.56 80 GLY A CA 1
ATOM 630 C C . GLY A 1 80 ? 2.636 -11.521 -9.305 1.00 95.56 80 GLY A C 1
ATOM 631 O O . GLY A 1 80 ? 2.839 -12.713 -9.088 1.00 95.56 80 GLY A O 1
ATOM 632 N N . MET A 1 81 ? 3.530 -10.577 -8.986 1.00 96.25 81 MET A N 1
ATOM 633 C CA . MET A 1 81 ? 4.777 -10.873 -8.271 1.00 96.25 81 MET A CA 1
ATOM 634 C C . MET A 1 81 ? 4.507 -11.322 -6.828 1.00 96.25 81 MET A C 1
ATOM 636 O O . MET A 1 81 ? 5.219 -12.164 -6.284 1.00 96.25 81 MET A O 1
ATOM 640 N N . LEU A 1 82 ? 3.461 -10.771 -6.205 1.00 96.00 82 LEU A N 1
ATOM 641 C CA . LEU A 1 82 ? 2.887 -11.284 -4.965 1.00 96.00 82 LEU A CA 1
ATOM 642 C C . LEU A 1 82 ? 1.516 -11.908 -5.252 1.00 96.00 82 LEU A C 1
ATOM 644 O O . LEU A 1 82 ? 0.751 -11.358 -6.047 1.00 96.00 82 LEU A O 1
ATOM 648 N N . PRO A 1 83 ? 1.159 -13.021 -4.589 1.00 96.19 83 PRO A N 1
ATOM 649 C CA . PRO A 1 83 ? -0.142 -13.641 -4.781 1.00 96.19 83 PRO A CA 1
ATOM 650 C C . PRO A 1 83 ? -1.254 -12.738 -4.236 1.00 96.19 83 PRO A C 1
ATOM 652 O O . PRO A 1 83 ? -1.269 -12.390 -3.054 1.00 96.19 83 PRO A O 1
ATOM 655 N N . LEU A 1 84 ? -2.219 -12.398 -5.089 1.00 96.06 84 LEU A N 1
ATOM 656 C CA . LEU A 1 84 ? -3.414 -11.657 -4.701 1.00 96.06 84 LEU A CA 1
ATOM 657 C C . LEU A 1 84 ? -4.570 -12.616 -4.408 1.00 96.06 84 LEU A C 1
ATOM 659 O O . LEU A 1 84 ? -5.128 -13.237 -5.312 1.00 96.06 84 LEU A O 1
ATOM 663 N N . GLN A 1 85 ? -4.985 -12.680 -3.144 1.00 93.38 85 GLN A N 1
ATOM 664 C CA . GLN A 1 85 ? -6.235 -13.332 -2.765 1.00 93.38 85 GLN A CA 1
ATOM 665 C C . GLN A 1 85 ? -7.383 -12.322 -2.826 1.00 93.38 85 GLN A C 1
ATOM 667 O O . GLN A 1 85 ? -7.564 -11.518 -1.912 1.00 93.38 85 GLN A O 1
ATOM 672 N N . LYS A 1 86 ? -8.167 -12.378 -3.908 1.00 90.62 86 LYS A N 1
ATOM 673 C CA . LYS A 1 86 ? -9.292 -11.457 -4.152 1.00 90.62 86 LYS A CA 1
ATOM 674 C C . LYS A 1 86 ? -10.280 -11.394 -2.981 1.00 90.62 86 LYS A C 1
ATOM 676 O O . LYS A 1 86 ? -10.673 -10.311 -2.580 1.00 90.62 86 LYS A O 1
ATOM 681 N N . GLY A 1 87 ? -10.579 -12.527 -2.338 1.00 93.19 87 GLY A N 1
ATOM 682 C CA . GLY A 1 87 ? -11.459 -12.556 -1.162 1.00 93.19 87 GLY A CA 1
ATOM 683 C C . GLY A 1 87 ? -11.017 -11.615 -0.031 1.00 93.19 87 GLY A C 1
ATOM 684 O O . GLY A 1 87 ? -11.848 -10.918 0.541 1.00 93.19 87 GLY A O 1
ATOM 685 N N . TYR A 1 88 ? -9.711 -11.524 0.249 1.00 92.62 88 TYR A N 1
ATOM 686 C CA . TYR A 1 88 ? -9.189 -10.623 1.286 1.00 92.62 88 TYR A CA 1
ATOM 687 C C . TYR A 1 88 ? -9.221 -9.153 0.873 1.00 92.62 88 TYR A C 1
ATOM 689 O O . TYR A 1 88 ? -9.493 -8.290 1.704 1.00 92.62 88 TYR A O 1
ATOM 697 N N . SER A 1 89 ? -8.955 -8.867 -0.402 1.00 94.00 89 SER A N 1
ATOM 698 C CA . SER A 1 89 ? -9.121 -7.524 -0.965 1.00 94.00 89 SER A CA 1
ATOM 699 C C . SER A 1 89 ? -10.565 -7.049 -0.790 1.00 94.00 89 SER A C 1
ATOM 701 O O . SER A 1 89 ? -10.806 -5.975 -0.242 1.00 94.00 89 SER A O 1
ATOM 703 N N . GLU A 1 90 ? -11.529 -7.902 -1.118 1.00 95.06 90 GLU A N 1
ATOM 704 C CA . GLU A 1 90 ? -12.935 -7.517 -1.175 1.00 95.06 90 GLU A CA 1
ATOM 705 C C . GLU A 1 90 ? -13.522 -7.264 0.220 1.00 95.06 90 GLU A C 1
ATOM 707 O O . GLU A 1 90 ? -14.281 -6.313 0.408 1.00 95.06 90 GLU A O 1
ATOM 712 N N . ILE A 1 91 ? -13.110 -8.042 1.223 1.00 95.62 91 ILE A N 1
ATOM 713 C CA . ILE A 1 91 ? -13.492 -7.823 2.628 1.00 95.62 91 ILE A CA 1
ATOM 714 C C . ILE A 1 91 ? -12.994 -6.454 3.135 1.00 95.62 91 ILE A C 1
ATOM 716 O O . ILE A 1 91 ? -13.700 -5.756 3.873 1.00 95.62 91 ILE A O 1
ATOM 720 N N . LEU A 1 92 ? -11.805 -6.033 2.693 1.00 95.69 92 LEU A N 1
ATOM 721 C CA . LEU A 1 92 ? -11.166 -4.769 3.077 1.00 95.69 92 LEU A CA 1
ATOM 722 C C . LEU A 1 92 ? -11.645 -3.550 2.277 1.00 95.69 92 LEU A C 1
ATOM 724 O O . LEU A 1 92 ? -11.188 -2.433 2.539 1.00 95.69 92 LEU A O 1
ATOM 728 N N . LYS A 1 93 ? -12.570 -3.739 1.333 1.00 95.50 93 LYS A N 1
ATOM 729 C CA . LYS A 1 93 ? -13.178 -2.651 0.566 1.00 95.50 93 LYS A CA 1
ATOM 730 C C . LYS A 1 93 ? -13.908 -1.657 1.475 1.00 95.50 93 LYS A C 1
ATOM 732 O O . LYS A 1 93 ? -14.584 -2.063 2.427 1.00 95.50 93 LYS A O 1
ATOM 737 N N . ASP A 1 94 ? -13.791 -0.369 1.156 1.00 94.06 94 ASP A N 1
ATOM 738 C CA . ASP A 1 94 ? -14.493 0.744 1.810 1.00 94.06 94 ASP A CA 1
ATOM 739 C C . ASP A 1 94 ? -14.193 0.892 3.320 1.00 94.06 94 ASP A C 1
ATOM 741 O O . ASP A 1 94 ? -14.934 1.544 4.056 1.00 94.06 94 ASP A O 1
ATOM 745 N N . ILE A 1 95 ? -13.088 0.320 3.817 1.00 93.31 95 ILE A N 1
ATOM 746 C CA . ILE A 1 95 ? -12.649 0.528 5.205 1.00 93.31 95 ILE A CA 1
ATOM 747 C C . ILE A 1 95 ? -12.122 1.971 5.363 1.00 93.31 95 ILE A C 1
ATOM 749 O O . ILE A 1 95 ? -11.158 2.341 4.678 1.00 93.31 95 ILE A O 1
ATOM 753 N N . PRO A 1 96 ? -12.662 2.793 6.294 1.00 91.81 96 PRO A N 1
ATOM 754 C CA . PRO A 1 96 ? -12.296 4.204 6.487 1.00 91.81 96 PRO A CA 1
ATOM 755 C C . PRO A 1 96 ? -10.950 4.350 7.214 1.00 91.81 96 PRO A C 1
ATOM 757 O O . PRO A 1 96 ? -10.807 4.894 8.308 1.00 91.81 96 PRO A O 1
ATOM 760 N N . ARG A 1 97 ? -9.895 3.836 6.591 1.00 90.31 97 ARG A N 1
ATOM 761 C CA . ARG A 1 97 ? -8.618 3.557 7.242 1.00 90.31 97 ARG A CA 1
ATOM 762 C C . ARG A 1 97 ? -7.903 4.795 7.789 1.00 90.31 97 ARG A C 1
ATOM 764 O O . ARG A 1 97 ? -7.225 4.711 8.808 1.00 90.31 97 ARG A O 1
ATOM 771 N N . LYS A 1 98 ? -8.025 5.942 7.107 1.00 89.44 98 LYS A N 1
ATOM 772 C CA . LYS A 1 98 ? -7.430 7.219 7.555 1.00 89.44 98 LYS A CA 1
ATOM 773 C C . LYS A 1 98 ? -8.030 7.633 8.895 1.00 89.44 98 LYS A C 1
ATOM 775 O O . LYS A 1 98 ? -7.284 7.988 9.796 1.00 89.44 98 LYS A O 1
ATOM 780 N N . GLU A 1 99 ? -9.345 7.510 9.035 1.00 92.56 99 GLU A N 1
ATOM 781 C CA . GLU A 1 99 ? -10.067 7.844 10.262 1.00 92.56 99 GLU A CA 1
ATOM 782 C C . GLU A 1 99 ? -9.700 6.886 11.395 1.00 92.56 99 GLU A C 1
ATOM 784 O O . GLU A 1 99 ? -9.390 7.337 12.494 1.00 92.56 99 GLU A O 1
ATOM 789 N N . ILE A 1 100 ? -9.637 5.579 11.112 1.00 94.56 100 ILE A N 1
ATOM 790 C CA . ILE A 1 100 ? -9.233 4.556 12.090 1.00 94.56 100 ILE A CA 1
ATOM 791 C C . ILE A 1 100 ? -7.795 4.798 12.571 1.00 94.56 100 ILE A C 1
ATOM 793 O O . ILE A 1 100 ? -7.548 4.832 13.775 1.00 94.56 100 ILE A O 1
ATOM 797 N N . ASN A 1 101 ? -6.853 5.028 11.647 1.00 92.62 101 ASN A N 1
ATOM 798 C CA . ASN A 1 101 ? -5.468 5.364 11.987 1.00 92.62 101 ASN A CA 1
ATOM 799 C C . ASN A 1 101 ? -5.410 6.614 12.875 1.00 92.62 101 ASN A C 1
ATOM 801 O O . ASN A 1 101 ? -4.735 6.604 13.899 1.00 92.62 101 ASN A O 1
ATOM 805 N N . THR A 1 102 ? -6.110 7.691 12.499 1.00 93.69 102 THR A N 1
ATOM 806 C CA . THR A 1 102 ? -6.121 8.945 13.265 1.00 93.69 102 THR A CA 1
ATOM 807 C C . THR A 1 102 ? -6.723 8.751 14.655 1.00 93.69 102 THR A C 1
ATOM 809 O O . THR A 1 102 ? -6.113 9.179 15.632 1.00 93.69 102 THR A O 1
ATOM 812 N N . LYS A 1 103 ? -7.859 8.050 14.767 1.00 96.81 103 LYS A N 1
ATOM 813 C CA . LYS A 1 103 ? -8.503 7.710 16.046 1.00 96.81 103 LYS A CA 1
ATOM 814 C C . LYS A 1 103 ? -7.560 6.935 16.971 1.00 96.81 103 LYS A C 1
ATOM 816 O O . LYS A 1 103 ? -7.549 7.172 18.174 1.00 96.81 103 LYS A O 1
ATOM 821 N N . ASN A 1 104 ? -6.742 6.054 16.402 1.00 96.62 104 ASN A N 1
ATOM 822 C CA . ASN A 1 104 ? -5.777 5.238 17.132 1.00 96.62 104 ASN A CA 1
ATOM 823 C C . ASN A 1 104 ? -4.377 5.871 17.221 1.00 96.62 104 ASN A C 1
ATOM 825 O O . ASN A 1 104 ? -3.417 5.172 17.525 1.00 96.62 104 ASN A O 1
ATOM 829 N N . ASN A 1 105 ? -4.220 7.177 16.971 1.00 95.19 105 ASN A N 1
ATOM 830 C CA . ASN A 1 105 ? -2.931 7.886 17.038 1.00 95.19 105 ASN A CA 1
ATOM 831 C C . ASN A 1 105 ? -1.819 7.269 16.165 1.00 95.19 105 ASN A C 1
ATOM 833 O O . ASN A 1 105 ? -0.638 7.345 16.493 1.00 95.19 105 ASN A O 1
ATOM 837 N N . ASN A 1 106 ? -2.191 6.681 15.027 1.00 91.25 106 ASN A N 1
ATOM 838 C CA . ASN A 1 106 ? -1.315 5.938 14.116 1.00 91.25 106 ASN A CA 1
ATOM 839 C C . ASN A 1 106 ? -0.635 4.711 14.750 1.00 91.25 106 ASN A C 1
ATOM 841 O O . ASN A 1 106 ? 0.380 4.238 14.237 1.00 91.25 106 ASN A O 1
ATOM 845 N N . ASP A 1 107 ? -1.204 4.177 15.829 1.00 95.62 107 ASP A N 1
ATOM 846 C CA . ASP A 1 107 ? -0.823 2.891 16.397 1.00 95.62 107 ASP A CA 1
ATOM 847 C C . ASP A 1 107 ? -1.278 1.767 15.454 1.00 95.62 107 ASP A C 1
ATOM 849 O O . ASP A 1 107 ? -2.475 1.578 15.200 1.00 95.62 107 ASP A O 1
ATOM 853 N N . PHE A 1 108 ? -0.310 1.057 14.871 1.00 93.88 108 PHE A N 1
ATOM 854 C CA . PHE A 1 108 ? -0.585 0.019 13.880 1.00 93.88 108 PHE A CA 1
ATOM 855 C C . PHE A 1 108 ? -1.309 -1.184 14.472 1.00 93.88 108 PHE A C 1
ATOM 857 O O . PHE A 1 108 ? -2.146 -1.756 13.778 1.00 93.88 108 PHE A O 1
ATOM 864 N N . GLU A 1 109 ? -1.032 -1.540 15.724 1.00 95.50 109 GLU A N 1
ATOM 865 C CA . GLU A 1 109 ? -1.637 -2.700 16.370 1.00 95.50 109 GLU A CA 1
ATOM 866 C C . GLU A 1 109 ? -3.108 -2.425 16.685 1.00 95.50 109 GLU A C 1
ATOM 868 O O . GLU A 1 109 ? -3.980 -3.186 16.271 1.00 95.50 109 GLU A O 1
ATOM 873 N N . LYS A 1 110 ? -3.408 -1.272 17.295 1.00 96.94 110 LYS A N 1
ATOM 874 C CA . LYS A 1 110 ? -4.798 -0.864 17.576 1.00 96.94 110 LYS A CA 1
ATOM 875 C C . LYS A 1 110 ? -5.617 -0.675 16.307 1.00 96.94 110 LYS A C 1
ATOM 877 O O . LYS A 1 110 ? -6.786 -1.049 16.255 1.00 96.94 110 LYS A O 1
ATOM 882 N N . THR A 1 111 ? -5.001 -0.108 15.270 1.00 96.38 111 THR A N 1
ATOM 883 C CA . THR A 1 111 ? -5.658 0.036 13.967 1.00 96.38 111 THR A CA 1
ATOM 884 C C . THR A 1 111 ? -5.981 -1.327 13.376 1.00 96.38 111 THR A C 1
ATOM 886 O O . THR A 1 111 ? -7.100 -1.524 12.909 1.00 96.38 111 THR A O 1
ATOM 889 N N . GLN A 1 112 ? -5.024 -2.258 13.390 1.00 96.38 112 GLN A N 1
ATOM 890 C CA . GLN A 1 112 ? -5.248 -3.598 12.869 1.00 96.38 112 GLN A CA 1
ATOM 891 C C . GLN A 1 112 ? -6.376 -4.294 13.633 1.00 96.38 112 GLN A C 1
ATOM 893 O O . GLN A 1 112 ? -7.332 -4.715 12.999 1.00 96.38 112 GLN A O 1
ATOM 898 N N . GLN A 1 113 ? -6.332 -4.302 14.968 1.00 96.62 113 GLN A N 1
ATOM 899 C CA . GLN A 1 113 ? -7.376 -4.904 15.805 1.00 96.62 113 GLN A CA 1
ATOM 900 C C . GLN A 1 113 ? -8.767 -4.332 15.505 1.00 96.62 113 GLN A C 1
ATOM 902 O O . GLN A 1 113 ? -9.727 -5.083 15.373 1.00 96.62 113 GLN A O 1
ATOM 907 N N . GLN A 1 114 ? -8.885 -3.010 15.349 1.00 96.69 114 GLN A N 1
ATOM 908 C CA . GLN A 1 114 ? -10.169 -2.396 15.020 1.00 96.69 114 GLN A CA 1
ATOM 909 C C . GLN A 1 114 ? -10.661 -2.799 13.621 1.00 96.69 114 GLN A C 1
ATOM 911 O O . GLN A 1 114 ? -11.854 -3.035 13.447 1.00 96.69 114 GLN A O 1
ATOM 916 N N . ILE A 1 115 ? -9.770 -2.876 12.625 1.00 96.00 115 ILE A N 1
ATOM 917 C CA . ILE A 1 115 ? -10.140 -3.353 11.284 1.00 96.00 115 ILE A CA 1
ATOM 918 C C . ILE A 1 115 ? -10.553 -4.825 11.344 1.00 96.00 115 ILE A C 1
ATOM 920 O O . ILE A 1 115 ? -11.567 -5.171 10.749 1.00 96.00 115 ILE A O 1
ATOM 924 N N . ASP A 1 116 ? -9.826 -5.653 12.096 1.00 95.75 116 ASP A N 1
ATOM 925 C CA . ASP A 1 116 ? -10.122 -7.075 12.293 1.00 95.75 116 ASP A CA 1
ATOM 926 C C . ASP A 1 116 ? -11.524 -7.276 12.893 1.00 95.75 116 ASP A C 1
ATOM 928 O O . ASP A 1 116 ? -12.290 -8.105 12.409 1.00 95.75 116 ASP A O 1
ATOM 932 N N . THR A 1 117 ? -11.922 -6.463 13.878 1.00 96.06 117 THR A N 1
ATOM 933 C CA . THR A 1 117 ? -13.303 -6.463 14.390 1.00 96.06 117 THR A CA 1
ATOM 934 C C . THR A 1 117 ? -14.312 -6.091 13.301 1.00 96.06 117 THR A C 1
ATOM 936 O O . THR A 1 117 ? -15.292 -6.805 13.108 1.00 96.06 117 THR A O 1
ATOM 939 N N . MET A 1 118 ? -14.058 -5.023 12.537 1.00 94.50 118 MET A N 1
ATOM 940 C CA . MET A 1 118 ? -14.985 -4.556 11.496 1.00 94.50 118 MET A CA 1
ATOM 941 C C . MET A 1 118 ? -15.193 -5.570 10.365 1.00 94.50 118 MET A C 1
ATOM 943 O O . MET A 1 118 ? -16.280 -5.632 9.800 1.00 94.50 118 MET A O 1
ATOM 947 N N . ILE A 1 119 ? -14.161 -6.333 9.996 1.00 93.38 119 ILE A N 1
ATOM 948 C CA . ILE A 1 119 ? -14.271 -7.334 8.925 1.00 93.38 119 ILE A CA 1
ATOM 949 C C . ILE A 1 119 ? -14.990 -8.608 9.376 1.00 93.38 119 ILE A C 1
ATOM 951 O O . ILE A 1 119 ? -15.569 -9.280 8.533 1.00 93.38 119 ILE A O 1
ATOM 955 N N . ILE A 1 120 ? -14.959 -8.938 10.671 1.00 91.81 120 ILE A N 1
ATOM 956 C CA . ILE A 1 120 ? -15.701 -10.076 11.241 1.00 91.81 120 ILE A CA 1
ATOM 957 C C . ILE A 1 120 ? -17.205 -9.776 11.295 1.00 91.81 120 ILE A C 1
ATOM 959 O O . ILE A 1 120 ? -18.019 -10.687 11.187 1.00 91.81 120 ILE A O 1
ATOM 963 N N . GLU A 1 121 ? -17.571 -8.507 11.470 1.00 86.94 121 GLU A N 1
ATOM 964 C CA . GLU A 1 121 ? -18.962 -8.046 11.566 1.00 86.94 121 GLU A CA 1
ATOM 965 C C . GLU A 1 121 ? -19.639 -7.802 10.201 1.00 86.94 121 GLU A C 1
ATOM 967 O O . GLU A 1 121 ? -20.840 -7.529 10.167 1.00 86.94 121 GLU A O 1
ATOM 972 N N . LYS A 1 122 ? -18.887 -7.875 9.092 1.00 82.62 122 LYS A N 1
ATOM 973 C CA . LYS A 1 122 ? -19.394 -7.744 7.714 1.00 82.62 122 LYS A CA 1
ATOM 974 C C . LYS A 1 122 ? -20.012 -9.044 7.202 1.00 82.62 122 LYS A C 1
ATOM 976 O O . LYS A 1 122 ? -21.052 -8.938 6.515 1.00 82.62 122 LYS A O 1
#

Foldseek 3Di:
DDADEDDVLQVLQLLQQVQQVQKDWDDDCWIWIWGADPVSPGTKIWTARPVVRDIDIDDCCVPPVRYDGSVRVNVCCVVVVDPDDNVSSNLSYPDPQVVLCVVVVNPSVSSVVVSVVVSVVD

Radius of gyration: 14.1 Å; chains: 1; bounding box: 40×28×38 Å